Protein AF-A0A318K6G5-F1 (afdb_monomer_lite)

Structure (mmCIF, N/CA/C/O backbone):
data_AF-A0A318K6G5-F1
#
_entry.id   AF-A0A318K6G5-F1
#
loop_
_atom_site.group_PDB
_atom_site.id
_atom_site.type_symbol
_atom_site.label_atom_id
_atom_site.label_alt_id
_atom_site.label_comp_id
_atom_site.label_asym_id
_atom_site.label_entity_id
_atom_site.label_seq_id
_atom_site.pdbx_PDB_ins_code
_atom_site.Cartn_x
_atom_site.Cartn_y
_atom_site.Cartn_z
_atom_site.occupancy
_atom_site.B_iso_or_equiv
_atom_site.auth_seq_id
_atom_site.auth_comp_id
_atom_site.auth_asym_id
_atom_site.auth_atom_id
_atom_site.pdbx_PDB_model_num
ATOM 1 N N . MET A 1 1 ? -9.423 17.422 70.846 1.00 39.28 1 MET A N 1
ATOM 2 C CA . MET A 1 1 ? -7.958 17.394 70.620 1.00 39.28 1 MET A CA 1
ATOM 3 C C . MET A 1 1 ? -7.709 16.124 69.820 1.00 39.28 1 MET A C 1
ATOM 5 O O . MET A 1 1 ? -8.164 15.099 70.292 1.00 39.28 1 MET A O 1
ATOM 9 N N . THR A 1 2 ? -7.233 16.076 68.577 1.00 40.94 2 THR A N 1
ATOM 10 C CA . THR A 1 2 ? -6.222 16.836 67.807 1.00 40.94 2 THR A CA 1
ATOM 11 C C . THR A 1 2 ? -6.475 16.477 66.324 1.00 40.94 2 THR A C 1
ATOM 13 O O . THR A 1 2 ? -6.670 15.311 66.012 1.00 40.94 2 THR A O 1
ATOM 16 N N . ILE A 1 3 ? -6.799 17.430 65.449 1.00 52.38 3 ILE A N 1
ATOM 17 C CA . ILE A 1 3 ? -5.933 18.024 64.403 1.00 52.38 3 ILE A CA 1
ATOM 18 C C . ILE A 1 3 ? -5.242 17.012 63.449 1.00 52.38 3 ILE A C 1
ATOM 20 O O . ILE A 1 3 ? -4.157 16.521 63.728 1.00 52.38 3 ILE A O 1
ATOM 24 N N . THR A 1 4 ? -5.907 16.784 62.306 1.00 51.25 4 THR A N 1
ATOM 25 C CA . THR A 1 4 ? -5.464 16.985 60.899 1.00 51.25 4 THR A CA 1
ATOM 26 C C . THR A 1 4 ? -4.142 16.388 60.374 1.00 51.25 4 THR A C 1
ATOM 28 O O . THR A 1 4 ? -3.071 16.799 60.809 1.00 51.25 4 THR A O 1
ATOM 31 N N . ARG A 1 5 ? -4.227 15.596 59.280 1.00 55.03 5 ARG A N 1
ATOM 32 C CA . ARG A 1 5 ? -3.593 15.813 57.940 1.00 55.03 5 ARG A CA 1
ATOM 33 C C . ARG A 1 5 ? -3.923 14.637 56.988 1.00 55.03 5 ARG A C 1
ATOM 35 O O . ARG A 1 5 ? -3.585 13.506 57.291 1.00 55.03 5 ARG A O 1
ATOM 42 N N . VAL A 1 6 ? -4.820 14.825 56.011 1.00 52.88 6 VAL A N 1
ATOM 43 C CA . VAL A 1 6 ? -4.573 15.197 54.591 1.00 52.88 6 VAL A CA 1
ATOM 44 C C . VAL A 1 6 ? -4.047 14.038 53.730 1.00 52.88 6 VAL A C 1
ATOM 46 O O . VAL A 1 6 ? -2.896 13.652 53.871 1.00 52.88 6 VAL A O 1
ATOM 49 N N . ALA A 1 7 ? -4.858 13.596 52.762 1.00 49.88 7 ALA A N 1
ATOM 50 C CA . ALA A 1 7 ? -4.526 13.663 51.332 1.00 49.88 7 ALA A CA 1
ATOM 51 C C . ALA A 1 7 ? -5.770 13.306 50.501 1.00 49.88 7 ALA A C 1
ATOM 53 O O . ALA A 1 7 ? -6.288 12.194 50.562 1.00 49.88 7 ALA A O 1
ATOM 54 N N . ALA A 1 8 ? -6.263 14.288 49.752 1.00 48.72 8 ALA A N 1
ATOM 55 C CA . ALA A 1 8 ? -7.302 14.108 48.756 1.00 48.72 8 ALA A CA 1
ATOM 56 C C . ALA A 1 8 ? -6.736 13.314 47.571 1.00 48.72 8 ALA A C 1
ATOM 58 O O . ALA A 1 8 ? -5.769 13.749 46.950 1.00 48.72 8 ALA A O 1
ATOM 59 N N . VAL A 1 9 ? -7.357 12.186 47.231 1.00 56.38 9 VAL A N 1
ATOM 60 C CA . VAL A 1 9 ? -7.225 11.590 45.899 1.00 56.38 9 VAL A CA 1
ATOM 61 C C . VAL A 1 9 ? -8.537 11.870 45.188 1.00 56.38 9 VAL A C 1
ATOM 63 O O . VAL A 1 9 ? -9.536 11.180 45.367 1.00 56.38 9 VAL A O 1
ATOM 66 N N . THR A 1 10 ? -8.545 12.956 44.426 1.00 50.88 10 THR A N 1
ATOM 67 C CA . THR A 1 10 ? -9.592 13.279 43.460 1.00 50.88 10 THR A CA 1
ATOM 68 C C . THR A 1 10 ? -9.521 12.269 42.318 1.00 50.88 10 THR A C 1
ATOM 70 O O . THR A 1 10 ? -8.907 12.529 41.286 1.00 50.88 10 THR A O 1
ATOM 73 N N . ALA A 1 11 ? -10.113 11.092 42.510 1.00 53.81 11 ALA A N 1
ATOM 74 C CA . ALA A 1 11 ? -10.431 10.195 41.411 1.00 53.81 11 ALA A CA 1
ATOM 75 C C . ALA A 1 11 ? -11.670 10.766 40.713 1.00 53.81 11 ALA A C 1
ATOM 77 O O . ALA A 1 11 ? -12.796 10.603 41.179 1.00 53.81 11 ALA A O 1
ATOM 78 N N . LEU A 1 12 ? -11.429 11.530 39.647 1.00 54.91 12 LEU A N 1
ATOM 79 C CA . LEU A 1 12 ? -12.449 12.075 38.760 1.00 54.91 12 LEU A CA 1
ATOM 80 C C . LEU A 1 12 ? -13.292 10.929 38.193 1.00 54.91 12 LEU A C 1
ATOM 82 O O . LEU A 1 12 ? -12.911 10.245 37.249 1.00 54.91 12 LEU A O 1
ATOM 86 N N . THR A 1 13 ? -14.457 10.738 38.796 1.00 53.09 13 THR A N 1
ATOM 87 C CA . THR A 1 13 ? -15.602 10.050 38.216 1.00 53.09 13 THR A CA 1
ATOM 88 C C . THR A 1 13 ? -16.093 10.839 37.006 1.00 53.09 13 THR A C 1
ATOM 90 O O . THR A 1 13 ? -16.718 11.886 37.170 1.00 53.09 13 THR A O 1
ATOM 93 N N . PHE A 1 14 ? -15.865 10.317 35.804 1.00 55.09 14 PHE A N 1
ATOM 94 C CA . PHE A 1 14 ? -16.645 10.671 34.622 1.00 55.09 14 PHE A CA 1
ATOM 95 C C . PHE A 1 14 ? -17.258 9.400 34.028 1.00 55.09 14 PHE A C 1
ATOM 97 O O . PHE A 1 14 ? -16.544 8.564 33.493 1.00 55.09 14 PHE A O 1
ATOM 104 N N . ALA A 1 15 ? -18.584 9.297 34.188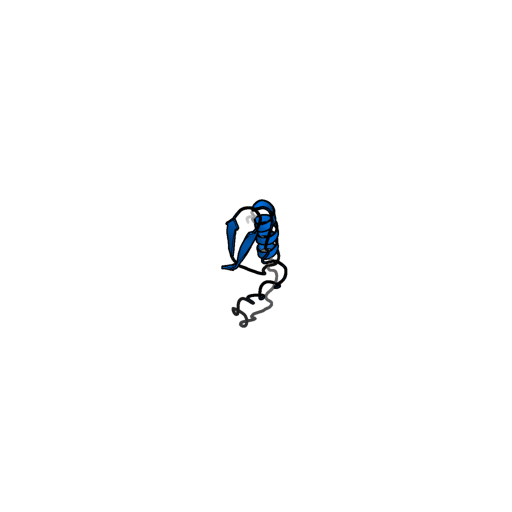 1.00 50.12 15 ALA 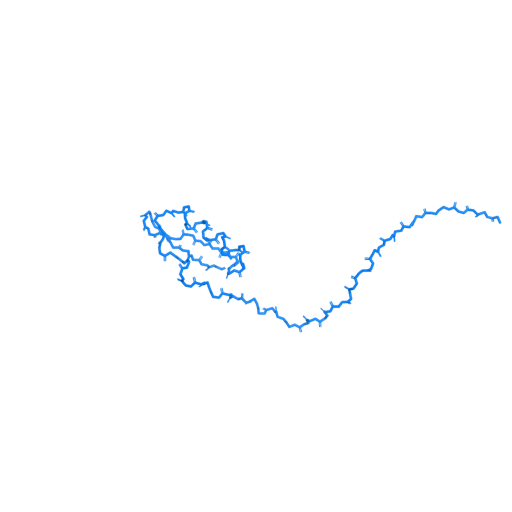A N 1
ATOM 105 C CA . ALA A 1 15 ? -19.559 8.647 33.303 1.00 50.12 15 ALA A CA 1
ATOM 106 C C . ALA A 1 15 ? -19.199 7.237 32.776 1.00 50.12 15 ALA A C 1
ATOM 108 O O . ALA A 1 15 ? -18.385 7.089 31.881 1.00 50.12 15 ALA A O 1
ATOM 109 N N . ALA A 1 16 ? -19.789 6.126 33.225 1.00 51.81 16 ALA A N 1
ATOM 110 C CA . ALA A 1 16 ? -21.225 5.841 33.274 1.00 51.81 16 ALA A CA 1
ATOM 111 C C . ALA A 1 16 ? -21.995 6.392 32.061 1.00 51.81 16 ALA A C 1
ATOM 113 O O . ALA A 1 16 ? -22.767 7.326 32.219 1.00 51.81 16 ALA A O 1
ATOM 114 N N . PHE A 1 17 ? -21.780 5.825 30.869 1.00 47.53 17 PHE A N 1
ATOM 115 C CA . PHE A 1 17 ? -22.768 5.740 29.784 1.00 47.53 17 PHE A CA 1
ATOM 116 C C . PHE A 1 17 ? -22.258 4.745 28.722 1.00 47.53 17 PHE A C 1
ATOM 118 O O . PHE A 1 17 ? -21.073 4.736 28.421 1.00 47.53 17 PHE A O 1
ATOM 125 N N . PHE A 1 18 ? -23.155 3.931 28.160 1.00 48.69 18 PHE A N 1
ATOM 126 C CA . PHE A 1 18 ? -22.917 2.920 27.110 1.00 48.69 18 PHE A CA 1
ATOM 127 C C . PHE A 1 18 ? -22.410 1.547 27.569 1.00 48.69 18 PHE A C 1
ATOM 129 O O . PHE A 1 18 ? -21.404 1.021 27.106 1.00 48.69 18 PHE A O 1
ATOM 136 N N . GLY A 1 19 ? -23.251 0.876 28.361 1.00 40.88 19 GLY A N 1
ATOM 137 C CA . GLY A 1 19 ? -23.480 -0.554 28.153 1.00 40.88 19 GLY A CA 1
ATOM 138 C C . GLY A 1 19 ? -24.105 -0.792 26.772 1.00 40.88 19 GLY A C 1
ATOM 139 O O . GLY A 1 19 ? -25.297 -1.057 26.669 1.00 40.88 19 GLY A O 1
ATOM 140 N N . ALA A 1 20 ? -23.304 -0.648 25.717 1.00 48.03 20 ALA A N 1
ATOM 141 C CA . ALA A 1 20 ? -23.604 -1.115 24.373 1.00 48.03 20 ALA A CA 1
ATOM 142 C C . ALA A 1 20 ? -22.842 -2.427 24.173 1.00 48.03 20 ALA A C 1
ATOM 144 O O . ALA A 1 20 ? -21.802 -2.486 23.526 1.00 48.03 20 ALA A O 1
ATOM 145 N N . GLY A 1 21 ? -23.358 -3.499 24.774 1.00 44.56 21 GLY A N 1
ATOM 146 C CA . GLY A 1 21 ? -23.173 -4.797 24.145 1.00 44.56 21 GLY A CA 1
ATOM 147 C C . GLY A 1 21 ? -23.849 -4.703 22.783 1.00 44.56 21 GLY A C 1
ATOM 148 O O . GLY A 1 21 ? -25.050 -4.454 22.768 1.00 44.56 21 GLY A O 1
ATOM 149 N N . LEU A 1 22 ? -23.055 -4.779 21.708 1.00 50.28 22 LEU A N 1
ATOM 150 C CA . LEU A 1 22 ? -23.380 -4.953 20.280 1.00 50.28 22 LEU A CA 1
ATOM 151 C C . LEU A 1 22 ? -22.343 -4.162 19.461 1.00 50.28 22 LEU A C 1
ATOM 153 O O . LEU A 1 22 ? -22.564 -2.983 19.234 1.00 50.28 22 LEU A O 1
ATOM 157 N N . VAL A 1 23 ? -21.225 -4.796 19.079 1.00 51.31 23 VAL A N 1
ATOM 158 C CA . VAL A 1 23 ? -20.561 -4.761 17.749 1.00 51.31 23 VAL A CA 1
ATOM 159 C C . VAL A 1 23 ? -19.099 -5.230 17.860 1.00 51.31 23 VAL A C 1
ATOM 161 O O . VAL A 1 23 ? -18.179 -4.445 17.717 1.00 51.31 23 VAL A O 1
ATOM 164 N N . ASP A 1 24 ? -18.863 -6.527 18.067 1.00 42.53 24 ASP A N 1
ATOM 165 C CA . ASP A 1 24 ? -17.568 -7.131 17.669 1.00 42.53 24 ASP A CA 1
ATOM 166 C C . ASP A 1 24 ? -17.685 -7.812 16.295 1.00 42.53 24 ASP A C 1
ATOM 168 O O . ASP A 1 24 ? -16.933 -8.709 15.926 1.00 42.53 24 ASP A O 1
ATOM 172 N N . GLY A 1 25 ? -18.648 -7.358 15.488 1.00 44.69 25 GLY A N 1
ATOM 173 C CA . GLY A 1 25 ? -18.434 -7.354 14.054 1.00 44.69 25 GLY A CA 1
ATOM 174 C C . GLY A 1 25 ? -17.436 -6.241 13.800 1.00 44.69 25 GLY A C 1
ATOM 175 O O . GLY A 1 25 ? -17.856 -5.097 13.645 1.00 44.69 25 GLY A O 1
ATOM 176 N N . ILE A 1 26 ? -16.139 -6.567 13.812 1.00 52.66 26 ILE A N 1
ATOM 177 C CA . ILE A 1 26 ? -15.125 -5.766 13.128 1.00 52.66 26 ILE A CA 1
ATOM 178 C C . ILE A 1 26 ? -15.758 -5.457 11.778 1.00 52.66 26 ILE A C 1
ATOM 180 O O . ILE A 1 26 ? -15.997 -6.368 10.981 1.00 52.66 26 ILE A O 1
ATOM 184 N N . ALA A 1 27 ? -16.158 -4.204 11.574 1.00 45.69 27 ALA A N 1
ATOM 185 C CA . ALA A 1 27 ? -16.516 -3.743 10.257 1.00 45.69 27 ALA A CA 1
ATOM 18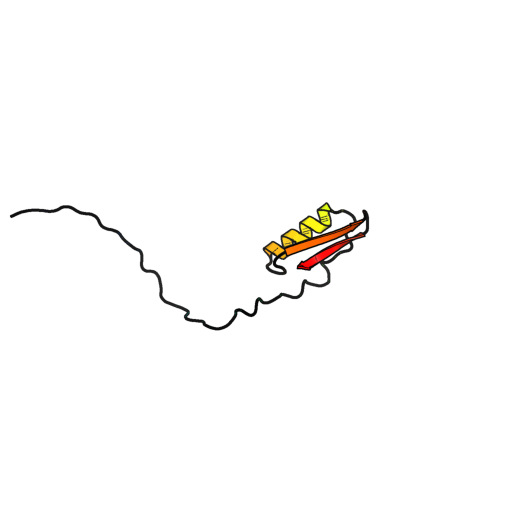6 C C . ALA A 1 27 ? -15.212 -3.862 9.473 1.00 45.69 27 ALA A C 1
ATOM 188 O O . ALA A 1 27 ? -14.376 -2.969 9.522 1.00 45.69 27 ALA A O 1
ATOM 189 N N . SER A 1 28 ? -14.999 -5.018 8.843 1.00 49.16 28 SER A N 1
ATOM 190 C CA . SER A 1 28 ? -14.079 -5.149 7.732 1.00 49.16 28 SER A CA 1
ATOM 191 C C . SER A 1 28 ? -14.693 -4.240 6.683 1.00 49.16 28 SER A C 1
ATOM 193 O O . SER A 1 28 ? -15.624 -4.619 5.970 1.00 49.16 28 SER A O 1
ATOM 195 N N . ALA A 1 29 ? -14.321 -2.963 6.753 1.00 50.28 29 ALA A N 1
ATOM 196 C CA . ALA A 1 29 ? -14.598 -2.017 5.707 1.00 50.28 29 ALA A CA 1
ATOM 197 C C . ALA A 1 29 ? -13.879 -2.610 4.505 1.00 50.28 29 ALA A C 1
ATOM 199 O O . ALA A 1 29 ? -12.655 -2.606 4.459 1.00 50.28 29 ALA A O 1
ATOM 200 N N . ASP A 1 30 ? -14.650 -3.248 3.623 1.00 49.44 30 ASP A N 1
ATOM 201 C CA . ASP A 1 30 ? -14.140 -3.828 2.389 1.00 49.44 30 ASP A CA 1
ATOM 202 C C . ASP A 1 30 ? -13.202 -2.785 1.763 1.00 49.44 30 ASP A C 1
ATOM 204 O O . ASP A 1 30 ? -13.659 -1.651 1.539 1.00 49.44 30 ASP A O 1
ATOM 208 N N . PRO A 1 31 ? -11.894 -3.088 1.620 1.00 54.97 31 PRO A N 1
ATOM 209 C CA . PRO A 1 31 ? -10.915 -2.120 1.162 1.00 54.97 31 PRO A CA 1
ATOM 210 C C . PRO A 1 31 ? -11.448 -1.473 -0.100 1.00 54.97 31 PRO A C 1
ATOM 212 O O . PRO A 1 31 ? -11.782 -2.175 -1.056 1.00 54.97 31 PRO A O 1
ATOM 215 N N . ALA A 1 32 ? -11.560 -0.142 -0.104 1.00 56.88 32 ALA A N 1
ATOM 216 C CA . ALA A 1 32 ? -12.101 0.565 -1.252 1.00 56.88 32 ALA A CA 1
ATOM 217 C C . ALA A 1 32 ? -11.346 0.073 -2.505 1.00 56.88 32 ALA A C 1
ATOM 219 O O . ALA A 1 32 ? -10.132 0.289 -2.597 1.00 56.88 32 ALA A O 1
ATOM 220 N N . PRO A 1 33 ? -12.012 -0.599 -3.469 1.00 57.28 33 PRO A N 1
ATOM 221 C CA . PRO A 1 33 ? -11.344 -1.462 -4.453 1.00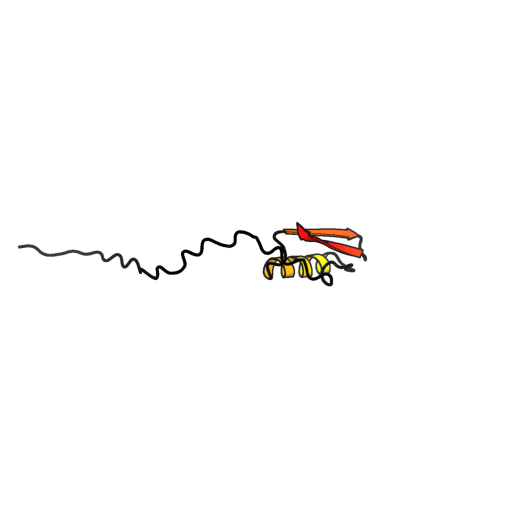 57.28 33 PRO A CA 1
ATOM 222 C C . PRO A 1 33 ? -10.381 -0.720 -5.396 1.00 57.28 33 PRO A C 1
ATOM 224 O O . PRO A 1 33 ? -9.662 -1.340 -6.173 1.00 57.28 33 PRO A O 1
ATOM 227 N N . GLY A 1 34 ? -10.339 0.614 -5.327 1.00 61.25 34 GLY A N 1
ATOM 228 C CA . GLY A 1 34 ? -9.402 1.461 -6.060 1.00 61.25 34 GLY A CA 1
ATOM 229 C C . GLY A 1 34 ? -8.034 1.682 -5.399 1.00 61.25 34 GLY A C 1
ATOM 230 O O . GLY A 1 34 ? -7.168 2.255 -6.054 1.00 61.25 34 GLY A O 1
ATOM 231 N N . ARG A 1 35 ? -7.810 1.267 -4.140 1.00 69.06 35 ARG A N 1
ATOM 232 C CA . ARG A 1 35 ? -6.534 1.483 -3.417 1.00 69.06 35 ARG A CA 1
ATOM 233 C C . ARG A 1 35 ? -5.647 0.240 -3.325 1.00 69.06 35 ARG A C 1
ATOM 235 O O . ARG A 1 35 ? -4.660 0.256 -2.612 1.00 69.06 35 ARG A O 1
ATOM 242 N N . LEU A 1 36 ? -5.962 -0.841 -4.035 1.00 80.81 36 LEU A N 1
ATOM 243 C CA . LEU A 1 36 ? -5.170 -2.078 -3.961 1.00 80.81 36 LEU A CA 1
ATOM 244 C C . LEU A 1 36 ? -4.032 -2.140 -4.996 1.00 80.81 36 LEU A C 1
ATOM 246 O O . LEU A 1 36 ? -3.265 -3.100 -5.023 1.00 80.81 36 LEU A O 1
ATOM 250 N N . GLY A 1 37 ? -3.874 -1.097 -5.817 1.00 81.69 37 GLY A N 1
ATOM 251 C CA . GLY A 1 37 ? -2.875 -1.026 -6.885 1.00 81.69 37 GLY A CA 1
ATOM 252 C C . GLY A 1 37 ? -3.424 -1.467 -8.250 1.00 81.69 37 GLY A C 1
ATOM 253 O O . GLY A 1 37 ? -4.640 -1.532 -8.434 1.00 81.69 37 GLY A O 1
ATOM 254 N N . PRO A 1 38 ? -2.553 -1.739 -9.240 1.00 88.31 38 PRO A N 1
ATOM 255 C CA . PRO A 1 38 ? -1.099 -1.862 -9.132 1.00 88.31 38 PRO A CA 1
ATOM 256 C C . PRO A 1 38 ? -0.354 -0.521 -9.011 1.00 88.31 38 PRO A C 1
ATOM 258 O O . PRO A 1 38 ? -0.641 0.452 -9.706 1.00 88.31 38 PRO A O 1
ATOM 261 N N . TYR A 1 39 ? 0.666 -0.498 -8.158 1.00 90.00 39 TYR A N 1
ATOM 262 C CA . TYR A 1 39 ? 1.577 0.610 -7.911 1.00 90.00 39 TYR A CA 1
ATOM 263 C C . TYR A 1 39 ? 2.917 0.385 -8.608 1.00 90.00 39 TYR A C 1
ATOM 265 O O . TYR A 1 39 ? 3.505 -0.694 -8.557 1.00 90.00 39 TYR A O 1
ATOM 273 N N . ALA A 1 40 ? 3.462 1.445 -9.206 1.00 89.75 40 ALA A N 1
ATOM 274 C CA . ALA A 1 40 ? 4.748 1.367 -9.895 1.00 89.75 40 ALA A CA 1
ATOM 275 C C . ALA A 1 40 ? 5.939 1.143 -8.938 1.00 89.75 40 ALA A C 1
ATOM 277 O O . ALA A 1 40 ? 6.943 0.545 -9.321 1.00 89.75 40 ALA A O 1
ATOM 278 N N . ALA A 1 41 ? 5.834 1.606 -7.691 1.00 91.75 41 ALA A N 1
ATOM 279 C CA . ALA A 1 41 ? 6.900 1.544 -6.695 1.00 91.75 41 ALA A CA 1
ATOM 280 C C . ALA A 1 41 ? 6.387 0.975 -5.368 1.00 91.75 41 ALA A C 1
ATOM 282 O O . ALA A 1 41 ? 5.280 1.312 -4.947 1.00 91.75 41 ALA A O 1
ATOM 283 N N . LEU A 1 42 ? 7.234 0.199 -4.683 1.00 90.19 42 LEU A N 1
ATOM 284 C CA . LEU A 1 42 ? 6.932 -0.380 -3.369 1.00 90.19 42 LEU A CA 1
ATOM 285 C C . LEU A 1 42 ? 6.545 0.706 -2.355 1.00 90.19 42 LEU A C 1
ATOM 287 O O . LEU A 1 42 ? 5.517 0.602 -1.704 1.00 90.19 42 LEU A O 1
ATOM 291 N N . ALA A 1 43 ? 7.287 1.816 -2.321 1.00 91.19 43 ALA A N 1
ATOM 292 C CA . ALA A 1 43 ? 7.001 2.935 -1.422 1.00 91.19 43 ALA A CA 1
ATOM 293 C C . ALA A 1 43 ? 5.613 3.571 -1.643 1.00 91.19 43 ALA A C 1
ATOM 295 O O . ALA A 1 43 ? 5.031 4.137 -0.721 1.00 91.19 43 ALA A O 1
ATOM 296 N N . ALA A 1 44 ? 5.075 3.514 -2.868 1.00 91.25 44 ALA A N 1
ATOM 297 C CA . ALA A 1 44 ? 3.715 3.981 -3.129 1.00 91.25 44 ALA A CA 1
ATOM 298 C C . ALA A 1 44 ? 2.676 2.988 -2.591 1.00 91.25 44 ALA A C 1
ATOM 300 O O . ALA A 1 44 ? 1.679 3.429 -2.032 1.00 91.25 44 ALA A O 1
ATOM 301 N N . CYS A 1 45 ? 2.945 1.684 -2.710 1.00 91.50 45 CYS A N 1
ATOM 302 C CA . CYS A 1 45 ? 2.123 0.631 -2.119 1.00 91.50 45 CYS A CA 1
ATOM 303 C C . CYS A 1 45 ? 2.086 0.744 -0.586 1.00 91.50 45 CYS A C 1
ATOM 305 O O . CYS A 1 45 ? 1.007 0.815 -0.014 1.00 91.50 45 CYS A O 1
ATOM 307 N N . GLU A 1 46 ? 3.240 0.885 0.072 1.00 91.62 46 GLU A N 1
ATOM 308 C CA . GLU A 1 46 ? 3.319 1.026 1.535 1.00 91.62 46 GLU A CA 1
ATOM 309 C C . GLU A 1 46 ? 2.619 2.290 2.045 1.00 91.62 46 GLU A C 1
ATOM 311 O O . GLU A 1 46 ? 1.938 2.271 3.066 1.00 91.62 46 GLU A O 1
ATOM 316 N N . ARG A 1 47 ? 2.741 3.413 1.326 1.00 92.44 47 ARG A N 1
ATOM 317 C CA . ARG A 1 47 ? 2.057 4.655 1.711 1.00 92.44 47 ARG A CA 1
ATOM 318 C C . ARG A 1 47 ? 0.537 4.492 1.708 1.00 92.44 47 ARG A C 1
ATOM 320 O O . ARG A 1 47 ? -0.122 4.954 2.635 1.00 92.44 47 ARG A O 1
ATOM 327 N N . GLU A 1 48 ? -0.014 3.873 0.668 1.00 90.31 48 GLU A N 1
ATOM 328 C CA . GLU A 1 48 ? -1.456 3.617 0.577 1.00 90.31 48 GLU A CA 1
ATOM 329 C C . GLU A 1 48 ? -1.895 2.536 1.577 1.00 90.31 48 GLU A C 1
ATOM 331 O O . GLU A 1 48 ? -2.943 2.680 2.203 1.00 90.31 48 GLU A O 1
ATOM 336 N N . GLY A 1 49 ? -1.038 1.536 1.808 1.00 90.31 49 GLY A N 1
ATOM 337 C CA . GLY A 1 49 ? -1.148 0.514 2.849 1.00 90.31 49 GLY A CA 1
ATOM 338 C C . GLY A 1 49 ? -1.344 1.107 4.241 1.00 90.31 49 GLY A C 1
ATOM 339 O O . GLY A 1 49 ? -2.339 0.847 4.917 1.00 90.31 49 GLY A O 1
ATOM 340 N N . ASN A 1 50 ? -0.419 1.976 4.644 1.00 90.12 50 ASN A N 1
ATOM 341 C CA . ASN A 1 50 ? -0.464 2.670 5.929 1.00 90.12 50 ASN A CA 1
ATOM 342 C C . ASN A 1 50 ? -1.702 3.560 6.050 1.00 90.12 50 ASN A C 1
ATOM 344 O O . ASN A 1 50 ? -2.344 3.577 7.092 1.00 90.12 50 ASN A O 1
ATOM 348 N N . ALA A 1 51 ? -2.075 4.259 4.979 1.00 89.00 51 ALA A N 1
ATOM 349 C CA . ALA A 1 51 ? -3.265 5.096 5.000 1.00 89.00 51 ALA A CA 1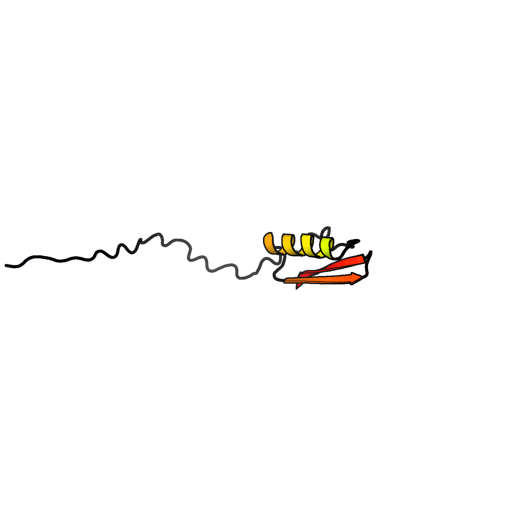
ATOM 350 C C . ALA A 1 51 ? -4.556 4.274 5.180 1.00 89.00 51 ALA A C 1
ATOM 352 O O . ALA A 1 51 ? -5.490 4.759 5.809 1.00 89.00 51 ALA A O 1
ATOM 353 N N . GLY A 1 52 ? -4.629 3.042 4.666 1.00 86.88 52 GLY A N 1
ATOM 354 C CA . GLY A 1 52 ? -5.760 2.155 4.950 1.00 86.88 52 GLY A CA 1
ATOM 355 C C . GLY A 1 52 ? -5.778 1.639 6.393 1.00 86.88 52 GLY A C 1
ATOM 356 O O . GLY A 1 52 ? -6.851 1.597 6.990 1.00 86.88 52 GLY A O 1
ATOM 357 N N . ILE A 1 53 ? -4.615 1.363 7.002 1.00 84.62 53 ILE A N 1
ATOM 358 C CA . ILE A 1 53 ? -4.514 1.070 8.449 1.00 84.62 53 ILE A CA 1
ATOM 359 C C . ILE A 1 53 ? -5.035 2.258 9.268 1.00 84.62 53 ILE A C 1
ATOM 361 O O . ILE A 1 53 ? -5.869 2.093 10.155 1.00 84.62 53 ILE A O 1
ATOM 365 N N . GLU A 1 54 ? -4.564 3.471 8.961 1.00 86.00 54 GLU A N 1
ATOM 366 C CA . GLU A 1 54 ? -4.950 4.704 9.662 1.00 86.00 54 GLU A CA 1
ATOM 367 C C . GLU A 1 54 ? -6.451 5.002 9.541 1.00 86.00 54 GLU A C 1
ATOM 369 O O . GLU A 1 54 ? -7.065 5.507 10.481 1.00 86.00 54 GLU A O 1
ATOM 374 N N . ASN A 1 55 ? -7.051 4.650 8.403 1.00 84.31 55 ASN A N 1
ATOM 375 C CA . ASN A 1 55 ? -8.482 4.791 8.149 1.00 84.31 55 ASN A CA 1
ATOM 376 C C . ASN A 1 55 ? -9.330 3.655 8.752 1.00 84.31 55 ASN A C 1
ATOM 378 O O . ASN A 1 55 ? -10.558 3.721 8.681 1.00 84.31 55 ASN A O 1
ATOM 382 N N . GLY A 1 56 ? -8.707 2.618 9.320 1.00 82.94 56 GLY A N 1
ATOM 383 C CA . GLY A 1 56 ? -9.399 1.426 9.813 1.00 82.94 56 GLY A CA 1
ATOM 384 C C . GLY A 1 56 ? -10.005 0.560 8.704 1.00 82.94 56 GLY A C 1
ATOM 385 O O . GLY A 1 56 ? -10.963 -0.165 8.960 1.00 82.94 56 GLY A O 1
ATOM 386 N N . GLU A 1 57 ? -9.479 0.650 7.477 1.00 82.06 57 GLU A N 1
ATOM 387 C CA . GLU A 1 57 ? -9.896 -0.178 6.336 1.00 82.06 57 GLU A CA 1
ATOM 388 C C . GLU A 1 57 ? -9.429 -1.636 6.515 1.00 82.06 57 GLU A C 1
ATOM 390 O O . GLU A 1 57 ? -10.160 -2.574 6.206 1.00 82.06 57 GLU A O 1
ATOM 395 N N . TRP A 1 58 ? -8.236 -1.844 7.078 1.00 82.81 58 TRP A N 1
ATOM 396 C CA . TRP A 1 58 ? -7.675 -3.167 7.372 1.00 82.81 58 TRP A CA 1
ATOM 397 C C . TRP A 1 58 ? -6.844 -3.157 8.660 1.00 82.81 58 TRP A C 1
ATOM 399 O O . TRP A 1 58 ? -6.463 -2.094 9.151 1.00 82.81 58 TRP A O 1
ATOM 409 N N . ALA A 1 59 ? -6.594 -4.342 9.228 1.00 83.38 59 ALA A N 1
ATOM 410 C CA . ALA A 1 59 ? -5.811 -4.509 10.456 1.00 83.38 59 ALA A CA 1
ATOM 411 C C . ALA A 1 59 ? -4.310 -4.654 10.173 1.00 83.38 59 ALA A C 1
ATOM 413 O O . ALA A 1 59 ? -3.491 -4.156 10.945 1.00 83.38 59 ALA A O 1
ATOM 414 N N . ASP A 1 60 ? -3.965 -5.312 9.066 1.00 85.62 60 ASP A N 1
ATOM 415 C CA . ASP A 1 60 ? -2.606 -5.429 8.548 1.00 85.62 60 ASP A CA 1
ATOM 416 C C . ASP A 1 60 ? -2.629 -5.433 7.006 1.00 85.62 60 ASP A C 1
ATOM 418 O O . ASP A 1 60 ? -3.679 -5.627 6.382 1.00 85.62 60 ASP A O 1
ATOM 422 N N . TYR A 1 61 ? -1.487 -5.178 6.372 1.00 89.06 61 TYR A N 1
ATOM 423 C CA . TYR A 1 61 ? -1.350 -5.258 4.921 1.00 89.06 61 TYR A CA 1
ATOM 424 C C . TYR A 1 61 ? 0.038 -5.725 4.499 1.00 89.06 61 TYR A C 1
ATOM 426 O O . TYR A 1 61 ? 1.043 -5.476 5.159 1.00 89.06 61 TYR A O 1
ATOM 434 N N . GLU A 1 62 ? 0.097 -6.338 3.323 1.00 92.19 62 GLU A N 1
ATOM 435 C CA . GLU A 1 62 ? 1.345 -6.710 2.674 1.00 92.19 62 GLU A CA 1
ATOM 436 C C . GLU A 1 62 ? 1.390 -6.147 1.253 1.00 92.19 62 GLU A C 1
ATOM 438 O O . GLU A 1 62 ? 0.380 -6.100 0.549 1.00 92.19 62 GLU A O 1
ATOM 443 N N . CYS A 1 63 ? 2.569 -5.701 0.825 1.00 91.38 63 CYS A N 1
ATOM 444 C CA . CYS A 1 63 ? 2.803 -5.290 -0.552 1.00 91.38 63 CYS A CA 1
ATOM 445 C C . CYS A 1 63 ? 3.404 -6.453 -1.339 1.00 91.38 63 CYS A C 1
ATOM 447 O O . CYS A 1 63 ? 4.607 -6.706 -1.279 1.00 91.38 63 CYS A O 1
ATOM 449 N N . GLU A 1 64 ? 2.565 -7.143 -2.105 1.00 93.44 64 GLU A N 1
ATOM 450 C CA . GLU A 1 64 ? 2.973 -8.252 -2.967 1.00 93.44 64 GLU A CA 1
ATOM 451 C C . GLU A 1 64 ? 3.200 -7.753 -4.405 1.00 93.44 64 GLU A C 1
ATOM 453 O O . GLU A 1 64 ? 2.457 -6.909 -4.905 1.00 93.44 64 GLU A O 1
ATOM 458 N N . GLY A 1 65 ? 4.233 -8.250 -5.095 1.00 91.00 65 GLY A N 1
ATOM 459 C CA . GLY A 1 65 ? 4.479 -7.928 -6.506 1.00 91.00 65 GLY A CA 1
ATOM 460 C C . GLY A 1 65 ? 5.944 -7.687 -6.866 1.00 91.00 65 GLY A C 1
ATOM 461 O O . GLY A 1 65 ? 6.864 -8.205 -6.236 1.00 91.00 65 GLY A O 1
ATOM 462 N N . ALA A 1 66 ? 6.153 -6.928 -7.943 1.00 87.00 66 ALA A N 1
ATOM 463 C CA . ALA A 1 66 ? 7.467 -6.600 -8.497 1.00 87.00 66 ALA A CA 1
ATOM 464 C C . ALA A 1 66 ? 7.514 -5.125 -8.943 1.00 87.00 66 ALA A C 1
ATOM 466 O O . ALA A 1 66 ? 6.459 -4.504 -9.099 1.00 87.00 66 ALA A O 1
ATOM 467 N N . PRO A 1 67 ? 8.707 -4.535 -9.182 1.00 85.56 67 PRO A N 1
ATOM 468 C CA . PRO A 1 67 ? 8.821 -3.166 -9.687 1.00 85.56 67 PRO A CA 1
ATOM 469 C C . PRO A 1 67 ? 7.916 -2.921 -10.904 1.00 85.56 67 PRO A C 1
ATOM 471 O O . PRO A 1 67 ? 8.005 -3.634 -11.899 1.00 85.56 67 PRO A O 1
ATOM 474 N N . GLY A 1 68 ? 7.045 -1.913 -10.818 1.00 86.62 68 GLY A N 1
ATOM 475 C CA . GLY A 1 68 ? 6.039 -1.602 -11.838 1.00 86.62 68 GLY A CA 1
ATOM 476 C C . GLY A 1 68 ? 4.640 -2.182 -11.588 1.00 86.62 68 GLY A C 1
ATOM 477 O O . GLY A 1 68 ? 3.697 -1.722 -12.226 1.00 86.62 68 GLY A O 1
ATOM 478 N N . ALA A 1 69 ? 4.486 -3.149 -10.680 1.00 91.25 69 ALA A N 1
ATOM 479 C CA . ALA A 1 69 ? 3.224 -3.847 -10.435 1.00 91.25 69 ALA A CA 1
ATOM 480 C C . ALA A 1 69 ? 3.115 -4.374 -8.989 1.00 91.25 69 ALA A C 1
ATOM 482 O O . ALA A 1 69 ? 2.967 -5.572 -8.764 1.00 91.25 69 ALA A O 1
ATOM 483 N N . TRP A 1 70 ? 3.219 -3.482 -8.006 1.00 92.19 70 TRP A N 1
ATOM 484 C CA . TRP A 1 70 ? 2.985 -3.792 -6.591 1.00 92.19 70 TRP A CA 1
ATOM 485 C C . TRP A 1 70 ? 1.503 -3.690 -6.243 1.00 92.19 70 TRP A C 1
ATOM 487 O O . TRP A 1 70 ? 0.846 -2.743 -6.657 1.00 92.19 70 TRP A O 1
ATOM 497 N N . THR A 1 71 ? 0.973 -4.600 -5.443 1.00 91.75 71 THR A N 1
ATOM 498 C CA . THR A 1 71 ? -0.428 -4.595 -5.009 1.00 91.75 71 THR A CA 1
ATOM 499 C C . THR A 1 71 ? -0.524 -4.752 -3.504 1.00 91.75 71 THR A C 1
ATOM 501 O O . THR A 1 71 ? 0.301 -5.437 -2.903 1.00 91.75 71 THR A O 1
ATOM 504 N N . ILE A 1 72 ? -1.535 -4.131 -2.905 1.00 91.12 72 ILE A N 1
ATOM 505 C CA . ILE A 1 72 ? -1.817 -4.275 -1.478 1.00 91.12 72 ILE A CA 1
ATOM 506 C C . ILE A 1 72 ? -2.676 -5.517 -1.275 1.00 91.12 72 ILE A C 1
ATOM 508 O O . ILE A 1 72 ? -3.701 -5.690 -1.935 1.00 91.12 72 ILE A O 1
ATOM 512 N N . VAL A 1 73 ? -2.267 -6.352 -0.331 1.00 89.12 73 VAL A N 1
ATOM 513 C CA . VAL A 1 73 ? -3.006 -7.515 0.148 1.00 89.12 73 VAL A CA 1
ATOM 514 C C . VAL A 1 73 ? -3.333 -7.273 1.617 1.00 89.12 73 VAL A C 1
ATOM 516 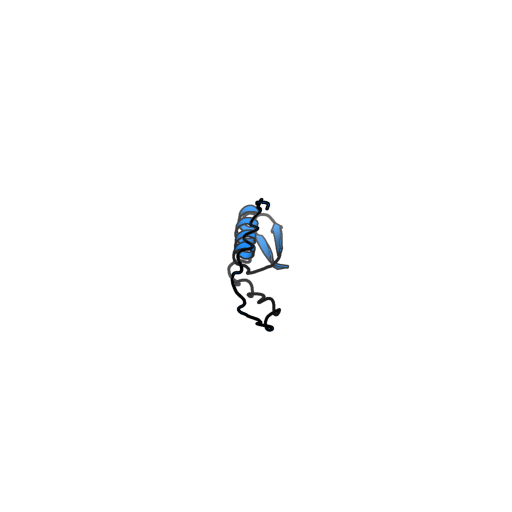O O . VAL A 1 73 ? -2.460 -7.374 2.474 1.00 89.12 73 VAL A O 1
ATOM 519 N N . ALA A 1 74 ? -4.583 -6.907 1.902 1.00 83.62 74 ALA A N 1
ATOM 520 C CA . ALA A 1 74 ? -5.066 -6.723 3.270 1.00 83.62 74 ALA A CA 1
ATOM 521 C C . ALA A 1 74 ? -5.155 -8.074 4.010 1.00 83.62 74 ALA A C 1
ATOM 523 O O . ALA A 1 74 ? -5.512 -9.092 3.402 1.00 83.62 74 ALA A O 1
ATOM 524 N N . ARG A 1 75 ? -4.828 -8.083 5.308 1.00 78.75 75 ARG A N 1
ATOM 525 C CA . ARG A 1 75 ? -4.831 -9.262 6.191 1.00 78.75 75 ARG A CA 1
ATOM 526 C C . ARG A 1 75 ? -5.682 -9.031 7.440 1.00 78.75 75 ARG A C 1
ATOM 528 O O . ARG A 1 75 ? -5.764 -7.873 7.916 1.00 78.75 75 ARG A O 1
#

Foldseek 3Di:
DDDDDDDDDPPDDDDDDDPPPDDPVLPLQQQPVVLFDQDQDPVSNVVSQVVCCVVSNAVHWDFDDDHHGTTIDGD

Sequence (75 aa):
MTITRVAAVTALTFAAFFGAGLVDGIASADPAPGRLGPYAALAACEREGNAGIENGEWADYECEGAPGAWTIVAR

Secondary structure (DSSP, 8-state):
------------------------S-------TTSS--BSSHHHHHHHHHHHHHTTS-S-EEEEEETTEEEEEE-

Radius of gyration: 24.23 Å; chains: 1; bounding box: 32×27×82 Å

Organism: NCBI:txid228006

pLDDT: mean 70.73, std 19.17, range [39.28, 93.44]